Protein AF-A0A3M5G9B1-F1 (afdb_monomer_lite)

Sequence (79 aa):
MLVSDIANNRIMRWDEVTGQLSVYREHSNFSNGMCRDRQGRLLVCEGSSTTTEGRRVTRTEYNGRITVLADSFEGKPFN

Foldseek 3Di:
DWDFPLVQQFIWDQDPVVRDIDTPDHNNLSWDDWDADPVRWIWTFHPHPDPPDATFIWTQDPVRDIDTPDQDDPPHGDD

Radius of gyration: 13.23 Å; chains: 1; bounding box: 37×23×36 Å

InterPro domains:
  IPR011042 Six-bladed beta-propeller, TolB-like [G3DSA:2.120.10.30] (1-79)
  IPR051262 SMP-30/CGR1 Lactonase [PTHR47572] (1-79)

Organism: Pseudomonas savastanoi (NCBI:txid29438)

pLDDT: mean 93.76, std 7.3, range [61.16, 98.44]

Structure (mmCIF, N/CA/C/O backbone):
data_AF-A0A3M5G9B1-F1
#
_entry.id   AF-A0A3M5G9B1-F1
#
loop_
_atom_site.group_PDB
_atom_site.id
_atom_site.type_symbol
_atom_site.label_atom_id
_atom_site.label_alt_id
_atom_site.label_comp_id
_atom_site.label_asym_id
_atom_site.label_entity_id
_atom_site.label_seq_id
_atom_site.pdbx_PDB_ins_code
_atom_site.Cartn_x
_atom_site.Cartn_y
_atom_site.Cartn_z
_atom_site.occupancy
_atom_site.B_iso_or_equiv
_atom_site.auth_seq_id
_atom_site.auth_comp_id
_atom_site.auth_asym_id
_atom_site.auth_atom_id
_atom_site.pdbx_PDB_model_num
ATOM 1 N N . MET A 1 1 ? -13.908 3.673 4.054 1.00 95.19 1 MET A N 1
ATOM 2 C CA . MET A 1 1 ? -13.021 4.295 3.040 1.00 95.19 1 MET A CA 1
ATOM 3 C C . MET A 1 1 ? -11.563 3.909 3.290 1.00 95.19 1 MET A C 1
ATOM 5 O O . MET A 1 1 ? -11.220 3.676 4.442 1.00 95.19 1 MET A O 1
ATOM 9 N N . LEU A 1 2 ? -10.717 3.820 2.254 1.00 97.38 2 LEU A N 1
ATOM 10 C CA . LEU A 1 2 ? -9.260 3.682 2.419 1.00 97.38 2 LEU A CA 1
ATOM 11 C C . LEU A 1 2 ? -8.578 5.019 2.135 1.00 97.38 2 LEU A C 1
ATOM 13 O O . LEU A 1 2 ? -8.940 5.686 1.169 1.00 97.38 2 LEU A O 1
ATOM 17 N N . VAL A 1 3 ? -7.599 5.380 2.957 1.00 96.75 3 VAL A N 1
ATOM 18 C CA . VAL A 1 3 ? -6.810 6.609 2.818 1.00 96.75 3 VAL A CA 1
ATOM 19 C C . VAL A 1 3 ? -5.330 6.294 2.998 1.00 96.75 3 VAL A C 1
ATOM 21 O O . VAL A 1 3 ? -4.976 5.358 3.717 1.00 96.75 3 VAL A O 1
ATOM 24 N N . SER A 1 4 ? -4.470 7.042 2.312 1.00 96.19 4 SER A N 1
ATOM 25 C CA . SER A 1 4 ? -3.026 6.876 2.453 1.00 96.19 4 SER A CA 1
ATOM 26 C C . SER A 1 4 ? -2.476 7.774 3.559 1.00 96.19 4 SER A C 1
ATOM 28 O O . SER A 1 4 ? -2.799 8.959 3.616 1.00 96.19 4 SER A O 1
ATOM 30 N N . ASP A 1 5 ? -1.615 7.203 4.398 1.00 96.06 5 ASP A N 1
ATOM 31 C CA . ASP A 1 5 ? -0.781 7.900 5.371 1.00 96.06 5 ASP A CA 1
ATOM 32 C C . ASP A 1 5 ? 0.691 7.710 4.966 1.00 96.06 5 ASP A C 1
ATOM 34 O O . ASP A 1 5 ? 1.412 6.850 5.480 1.00 96.06 5 ASP A O 1
ATOM 38 N N . ILE A 1 6 ? 1.105 8.491 3.959 1.00 94.06 6 ILE A N 1
ATOM 39 C CA . ILE A 1 6 ? 2.409 8.378 3.285 1.00 94.06 6 ILE A CA 1
ATOM 40 C C . ILE A 1 6 ? 3.557 8.521 4.288 1.00 94.06 6 ILE A C 1
ATOM 42 O O . ILE A 1 6 ? 4.489 7.719 4.275 1.00 94.06 6 ILE A O 1
ATOM 46 N N . ALA A 1 7 ? 3.483 9.519 5.175 1.00 93.06 7 ALA A N 1
ATOM 47 C CA . ALA A 1 7 ? 4.546 9.825 6.131 1.00 93.06 7 ALA A CA 1
ATOM 48 C C . ALA A 1 7 ? 4.798 8.672 7.115 1.00 93.06 7 ALA A C 1
ATOM 50 O O . ALA A 1 7 ? 5.946 8.411 7.466 1.00 93.06 7 ALA A O 1
ATOM 51 N N . ASN A 1 8 ? 3.743 7.949 7.505 1.00 95.44 8 ASN A N 1
ATOM 52 C CA . ASN A 1 8 ? 3.842 6.783 8.385 1.00 95.44 8 ASN A CA 1
ATOM 53 C C . ASN A 1 8 ? 3.908 5.448 7.618 1.00 95.44 8 ASN A C 1
ATOM 55 O O . ASN A 1 8 ? 3.798 4.390 8.229 1.00 95.44 8 ASN A O 1
ATOM 59 N N . ASN A 1 9 ? 4.088 5.479 6.291 1.00 95.06 9 ASN A N 1
ATOM 60 C CA . ASN A 1 9 ? 4.228 4.305 5.426 1.00 95.06 9 ASN A CA 1
ATOM 61 C C . ASN A 1 9 ? 3.106 3.256 5.589 1.00 95.06 9 ASN A C 1
ATOM 63 O O . ASN A 1 9 ? 3.356 2.046 5.603 1.00 95.06 9 ASN A O 1
ATOM 67 N N . ARG A 1 10 ? 1.848 3.698 5.649 1.00 96.62 10 ARG A N 1
ATOM 68 C CA . ARG A 1 10 ? 0.704 2.795 5.840 1.00 96.62 10 ARG A CA 1
ATOM 69 C C . ARG A 1 10 ? -0.541 3.232 5.081 1.00 96.62 10 ARG A C 1
ATOM 71 O O . ARG A 1 10 ? -0.732 4.401 4.754 1.00 96.62 10 ARG A O 1
ATOM 78 N N . ILE A 1 11 ? -1.426 2.268 4.849 1.00 97.88 11 ILE A N 1
ATOM 79 C CA . ILE A 1 11 ? -2.792 2.517 4.388 1.00 97.88 11 ILE A CA 1
ATOM 80 C C . ILE A 1 11 ? -3.714 2.415 5.594 1.00 97.88 11 ILE A C 1
ATOM 82 O O . ILE A 1 11 ? -3.683 1.422 6.327 1.00 97.88 11 ILE A O 1
ATOM 86 N N . MET A 1 12 ? -4.575 3.411 5.756 1.00 98.19 12 MET A N 1
ATOM 87 C CA . MET A 1 12 ? -5.575 3.469 6.813 1.00 98.19 12 MET A CA 1
ATOM 88 C C . MET A 1 12 ? -6.959 3.137 6.260 1.00 98.19 12 MET A C 1
ATOM 90 O O . MET A 1 12 ? -7.281 3.402 5.099 1.00 98.19 12 MET A O 1
ATOM 94 N N . ARG A 1 13 ? -7.804 2.578 7.120 1.00 97.81 13 ARG A N 1
ATOM 95 C CA . ARG A 1 13 ? -9.228 2.375 6.890 1.00 97.81 13 ARG A CA 1
ATOM 96 C C . ARG A 1 13 ? -10.002 3.294 7.819 1.00 97.81 13 ARG A C 1
ATOM 98 O O . ARG A 1 13 ? -9.819 3.255 9.028 1.00 97.81 13 ARG A O 1
ATOM 105 N N . TRP A 1 14 ? -10.902 4.066 7.235 1.00 97.94 14 TRP A N 1
ATOM 106 C CA . TRP A 1 14 ? -11.961 4.743 7.963 1.00 97.94 14 TRP A CA 1
ATOM 107 C C . TRP A 1 14 ? -13.243 3.919 7.878 1.00 97.94 14 TRP A C 1
ATOM 109 O O . TRP A 1 14 ? -13.680 3.555 6.777 1.00 97.94 14 TRP A O 1
ATOM 119 N N . ASP A 1 15 ? -13.812 3.599 9.031 1.00 97.88 15 ASP A N 1
ATOM 120 C CA . ASP A 1 15 ? -15.108 2.955 9.165 1.00 97.88 15 ASP A CA 1
ATOM 121 C C . ASP A 1 15 ? -16.176 4.018 9.439 1.00 97.88 15 ASP A C 1
ATOM 123 O O . ASP A 1 15 ? -16.143 4.696 10.460 1.00 97.88 15 ASP A O 1
ATOM 127 N N . GLU A 1 16 ? -17.109 4.188 8.507 1.00 97.00 16 GLU A N 1
ATOM 128 C CA . GLU A 1 16 ? -18.125 5.243 8.581 1.00 97.00 16 GLU A CA 1
ATOM 129 C C . GLU A 1 16 ? -19.199 4.960 9.640 1.00 97.00 16 GLU A C 1
ATOM 131 O O . GLU A 1 16 ? -19.742 5.891 10.223 1.00 97.00 16 GLU A O 1
ATOM 136 N N . VAL A 1 17 ? -19.476 3.685 9.934 1.00 97.69 17 VAL A N 1
ATOM 137 C CA . VAL A 1 17 ? -20.513 3.294 10.903 1.00 97.69 17 VAL A CA 1
ATOM 138 C C . VAL A 1 17 ? -20.053 3.598 12.323 1.00 97.69 17 VAL A C 1
ATOM 140 O O . VAL A 1 17 ? -20.828 4.067 13.151 1.00 97.69 17 VAL A O 1
ATOM 143 N N . THR A 1 18 ? -18.783 3.322 12.609 1.00 97.69 18 THR A N 1
ATOM 144 C CA . THR A 1 18 ? -18.204 3.499 13.949 1.00 97.69 18 THR A CA 1
ATOM 145 C C . THR A 1 18 ? -17.414 4.799 14.102 1.00 97.69 18 THR A C 1
ATOM 147 O O . THR A 1 18 ? -17.049 5.166 15.216 1.00 97.69 18 THR A O 1
ATOM 150 N N . GLY A 1 19 ? -17.104 5.481 12.997 1.00 96.94 19 GLY A N 1
ATOM 151 C CA . GLY A 1 19 ? -16.223 6.648 12.958 1.00 96.94 19 GLY A CA 1
ATOM 152 C C . GLY A 1 19 ? -14.743 6.328 13.198 1.00 96.94 19 GLY A C 1
ATOM 153 O O . GLY A 1 19 ? -13.928 7.249 13.256 1.00 96.94 19 GLY A O 1
ATOM 154 N N . GLN A 1 20 ? -14.369 5.054 13.349 1.00 97.81 20 GLN A N 1
ATOM 155 C CA . GLN A 1 20 ? -13.016 4.664 13.736 1.00 97.81 20 GLN A CA 1
ATOM 156 C C . GLN A 1 20 ? -12.036 4.690 12.561 1.00 97.81 20 GLN A C 1
ATOM 158 O O . GLN A 1 20 ? -12.363 4.331 11.427 1.00 97.81 20 GLN A O 1
ATOM 163 N N . LEU A 1 21 ? -10.796 5.074 12.867 1.00 97.69 21 LEU A N 1
ATOM 164 C CA . LEU A 1 21 ? -9.655 4.930 11.975 1.00 97.69 21 LEU A CA 1
ATOM 165 C C . LEU A 1 21 ? -8.796 3.755 12.452 1.00 97.69 21 LEU A C 1
ATOM 167 O O . LEU A 1 21 ? -8.380 3.717 13.608 1.00 97.69 21 LEU A O 1
ATOM 171 N N . SER A 1 22 ? -8.502 2.814 11.564 1.00 98.06 22 SER A N 1
ATOM 172 C CA . SER A 1 22 ? -7.644 1.666 11.857 1.00 98.06 22 SER A CA 1
ATOM 173 C C . SER A 1 22 ? -6.615 1.463 10.752 1.00 98.06 22 SER A C 1
ATOM 175 O O . SER A 1 22 ? -6.797 1.913 9.620 1.00 98.06 22 SER A O 1
ATOM 177 N N . VAL A 1 23 ? -5.531 0.754 11.052 1.00 98.12 23 VAL A N 1
ATOM 178 C CA . VAL A 1 23 ? -4.561 0.370 10.023 1.00 98.12 23 VAL A CA 1
ATOM 179 C C . VAL A 1 23 ? -5.169 -0.717 9.135 1.00 98.12 23 VAL A C 1
ATOM 181 O O . VAL A 1 23 ? -5.748 -1.683 9.629 1.00 98.12 23 VAL A O 1
ATOM 184 N N . TYR A 1 24 ? -5.052 -0.549 7.817 1.00 96.69 24 TYR A N 1
ATOM 185 C CA . TYR A 1 24 ? -5.401 -1.571 6.828 1.00 96.69 24 TYR A CA 1
ATOM 186 C C . TYR A 1 24 ? -4.170 -2.354 6.360 1.00 96.69 24 TYR A C 1
ATOM 188 O O . TYR A 1 24 ? -4.239 -3.573 6.221 1.00 96.69 24 TYR A O 1
ATOM 196 N N . ARG A 1 25 ? -3.051 -1.661 6.105 1.00 95.75 25 ARG A N 1
ATOM 197 C CA . ARG A 1 25 ? -1.791 -2.271 5.655 1.00 95.75 25 ARG A CA 1
ATOM 198 C C . ARG A 1 25 ? -0.598 -1.457 6.147 1.00 95.75 25 ARG A C 1
ATOM 200 O O . ARG A 1 25 ? -0.458 -0.303 5.744 1.00 95.75 25 ARG A O 1
ATOM 207 N N . GLU A 1 26 ? 0.252 -2.075 6.959 1.00 95.94 26 GLU A N 1
ATOM 208 C CA . GLU A 1 26 ? 1.573 -1.540 7.313 1.00 95.94 26 GLU A CA 1
ATOM 209 C C . GLU A 1 26 ? 2.576 -1.741 6.174 1.00 95.94 26 GLU A C 1
ATOM 211 O O . GLU A 1 26 ? 2.353 -2.562 5.281 1.00 95.94 26 GLU A O 1
ATOM 216 N N . HIS A 1 27 ? 3.685 -1.000 6.215 1.00 93.56 27 HIS A N 1
ATOM 217 C CA . HIS A 1 27 ? 4.781 -1.101 5.243 1.00 93.56 27 HIS A CA 1
ATOM 218 C C . HIS A 1 27 ? 4.288 -1.013 3.791 1.00 93.56 27 HIS A C 1
ATOM 220 O O . HIS A 1 27 ? 4.643 -1.808 2.926 1.00 93.56 27 HIS A O 1
ATOM 226 N N . SER A 1 28 ? 3.435 -0.029 3.516 1.00 93.94 28 SER A N 1
ATOM 227 C CA . SER A 1 28 ? 2.720 0.127 2.240 1.00 93.94 28 SER A CA 1
ATOM 228 C C . SER A 1 28 ? 3.583 0.559 1.042 1.00 93.94 28 SER A C 1
ATOM 230 O O . SER A 1 28 ? 3.023 0.887 -0.006 1.00 93.94 28 SER A O 1
ATOM 232 N N . ASN A 1 29 ? 4.907 0.586 1.215 1.00 95.06 29 ASN A N 1
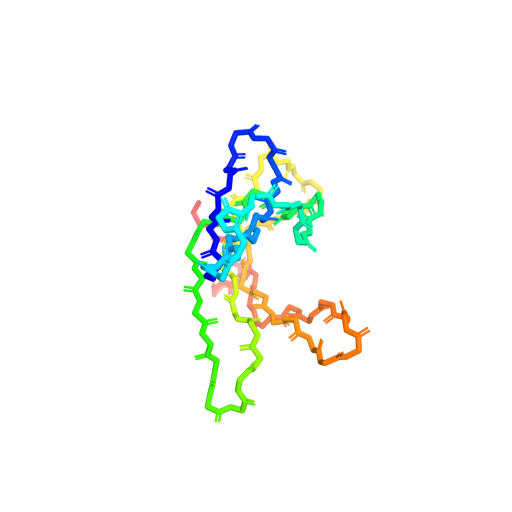ATOM 233 C CA . ASN A 1 29 ? 5.906 1.159 0.315 1.00 95.06 29 ASN A CA 1
ATOM 234 C C . ASN A 1 29 ? 5.568 2.598 -0.120 1.00 95.06 29 ASN A C 1
ATOM 236 O O . ASN A 1 29 ? 5.660 2.967 -1.294 1.00 95.06 29 ASN A O 1
ATOM 240 N N . PHE A 1 30 ? 5.158 3.413 0.857 1.00 94.56 30 PHE A N 1
ATOM 241 C CA . PHE A 1 30 ? 4.763 4.808 0.669 1.00 94.56 30 PHE A CA 1
ATOM 242 C C . PHE A 1 30 ? 3.671 4.913 -0.401 1.00 94.56 30 PHE A C 1
ATOM 244 O O . PHE A 1 30 ? 3.836 5.569 -1.431 1.00 94.56 30 PHE A O 1
ATOM 251 N N . SER A 1 31 ? 2.572 4.178 -0.191 1.00 95.19 31 SER A N 1
ATOM 252 C CA . SER A 1 31 ? 1.426 4.184 -1.101 1.00 95.19 31 SER A CA 1
ATOM 253 C C . SER A 1 31 ? 0.904 5.602 -1.297 1.00 95.19 31 SER A C 1
ATOM 255 O O . SER A 1 31 ? 0.715 6.304 -0.317 1.00 95.19 31 SER A O 1
ATOM 257 N N . ASN A 1 32 ? 0.599 6.015 -2.522 1.00 92.44 32 ASN A N 1
ATOM 258 C CA . ASN A 1 32 ? 0.110 7.359 -2.827 1.00 92.44 32 ASN A CA 1
ATOM 259 C C . ASN A 1 32 ? -1.325 7.291 -3.364 1.00 92.44 32 ASN A C 1
ATOM 261 O O . ASN A 1 32 ? -2.291 7.376 -2.607 1.00 92.44 32 ASN A O 1
ATOM 265 N N . GLY A 1 33 ? -1.464 7.107 -4.680 1.00 94.88 33 GLY A N 1
ATOM 266 C CA . GLY A 1 33 ? -2.752 6.943 -5.348 1.00 94.88 33 GLY A CA 1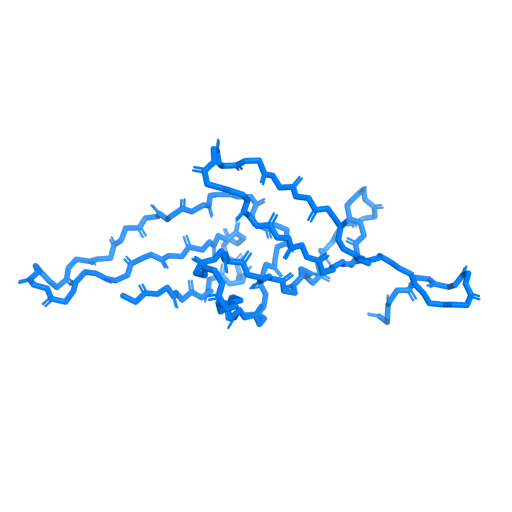
ATOM 267 C C . GLY A 1 33 ? -3.306 5.532 -5.172 1.00 94.88 33 GLY A C 1
ATOM 268 O O . GLY A 1 33 ? -2.564 4.555 -5.270 1.00 94.88 33 GLY A O 1
ATOM 269 N N . MET A 1 34 ? -4.615 5.424 -4.937 1.00 97.50 34 MET A N 1
ATOM 270 C CA . MET A 1 34 ? -5.311 4.146 -4.798 1.00 97.50 34 MET A CA 1
ATOM 271 C C . MET A 1 34 ? -6.636 4.156 -5.554 1.00 97.50 34 MET A C 1
ATOM 273 O O . MET A 1 34 ? -7.368 5.144 -5.523 1.00 97.50 34 MET A O 1
ATOM 277 N N . CYS A 1 35 ? -6.982 3.035 -6.179 1.00 97.69 35 CYS A N 1
ATOM 278 C CA . CYS A 1 35 ? -8.310 2.819 -6.747 1.00 97.69 35 CYS A CA 1
ATOM 279 C C . CYS A 1 35 ? -8.708 1.341 -6.671 1.00 97.69 35 CYS A C 1
ATOM 281 O O . CYS A 1 35 ? -7.925 0.487 -6.254 1.00 97.69 35 CYS A O 1
ATOM 283 N N . ARG A 1 36 ? -9.951 1.026 -7.038 1.00 97.44 36 ARG A N 1
ATOM 284 C CA . ARG A 1 36 ? -10.419 -0.357 -7.164 1.00 97.44 36 ARG A CA 1
ATOM 285 C C . ARG A 1 36 ? -10.546 -0.720 -8.635 1.00 97.44 36 ARG A C 1
ATOM 287 O O . ARG A 1 36 ? -11.050 0.077 -9.422 1.00 97.44 36 ARG A O 1
ATOM 294 N N . ASP A 1 37 ? -10.096 -1.916 -8.998 1.00 97.38 37 ASP A N 1
ATOM 295 C CA . ASP A 1 37 ? -10.357 -2.452 -10.332 1.00 97.38 37 ASP A CA 1
ATOM 296 C C . ASP A 1 37 ? -11.825 -2.901 -10.478 1.00 97.38 37 ASP A C 1
ATOM 298 O O . ASP A 1 37 ? -12.605 -2.876 -9.524 1.00 97.38 37 ASP A O 1
ATOM 302 N N . ARG A 1 38 ? -12.216 -3.350 -11.678 1.00 97.94 38 ARG A N 1
ATOM 303 C CA . ARG A 1 38 ? -13.595 -3.798 -11.965 1.00 97.94 38 ARG A CA 1
ATOM 304 C C . ARG A 1 38 ? -14.029 -5.042 -11.182 1.00 97.94 38 ARG A C 1
ATOM 306 O O . ARG A 1 38 ? -15.214 -5.347 -11.158 1.00 97.94 38 ARG A O 1
ATOM 313 N N . GLN A 1 39 ? -13.086 -5.767 -10.586 1.00 97.81 39 GLN A N 1
ATOM 314 C CA . GLN A 1 39 ? -13.354 -6.920 -9.727 1.00 97.81 39 GLN A CA 1
ATOM 315 C C . GLN A 1 39 ? -13.394 -6.495 -8.247 1.00 97.81 39 GLN A C 1
ATOM 317 O O . GLN A 1 39 ? -13.783 -7.265 -7.377 1.00 97.81 39 GLN A O 1
ATOM 322 N N . GLY A 1 40 ? -13.047 -5.248 -7.926 1.00 97.00 40 GLY A N 1
ATOM 323 C CA . GLY A 1 40 ? -13.012 -4.744 -6.560 1.00 97.00 40 GLY A CA 1
ATOM 324 C C . GLY A 1 40 ? -11.700 -5.037 -5.834 1.00 97.00 40 GLY A C 1
ATOM 325 O O . GLY A 1 40 ? -11.656 -4.918 -4.611 1.00 97.00 40 GLY A O 1
ATOM 326 N N . ARG A 1 41 ? -10.615 -5.386 -6.532 1.00 98.00 41 ARG A N 1
ATOM 327 C CA . ARG A 1 41 ? -9.269 -5.484 -5.939 1.00 98.00 41 ARG A CA 1
ATOM 328 C C . ARG A 1 41 ? -8.635 -4.105 -5.824 1.00 98.00 41 ARG A C 1
ATOM 330 O O . ARG A 1 41 ? -8.964 -3.207 -6.594 1.00 98.00 41 ARG A O 1
ATOM 337 N N . LEU A 1 42 ? -7.741 -3.925 -4.856 1.00 98.19 42 LEU A N 1
ATOM 338 C CA . LEU A 1 42 ? -7.083 -2.640 -4.609 1.00 98.19 42 LEU A CA 1
ATOM 339 C C . LEU A 1 42 ? -5.870 -2.479 -5.523 1.00 98.19 42 LEU A C 1
ATOM 341 O O . LEU A 1 42 ? -4.961 -3.300 -5.463 1.00 98.19 42 LEU A O 1
ATOM 345 N N . LEU A 1 43 ? -5.858 -1.421 -6.330 1.00 98.44 43 LEU A N 1
ATOM 346 C CA . LEU A 1 43 ? -4.698 -0.954 -7.080 1.00 98.44 43 LEU A CA 1
ATOM 347 C C . LEU A 1 43 ? -4.025 0.180 -6.311 1.00 98.44 43 LEU A C 1
ATOM 349 O O . LEU A 1 43 ? -4.717 1.055 -5.783 1.00 98.44 43 LEU A O 1
ATOM 353 N N . VAL A 1 44 ? -2.697 0.164 -6.252 1.00 97.81 44 VAL A N 1
ATOM 354 C CA . VAL A 1 44 ? -1.906 1.129 -5.481 1.00 97.81 44 VAL A CA 1
ATOM 355 C C . VAL A 1 44 ? -0.706 1.592 -6.298 1.00 97.81 44 VAL A C 1
ATOM 357 O O . VAL A 1 44 ? 0.046 0.768 -6.812 1.00 97.81 44 VAL A O 1
ATOM 360 N N . CYS A 1 45 ? -0.502 2.904 -6.386 1.00 96.12 45 CYS A N 1
ATOM 361 C CA . CYS A 1 45 ? 0.774 3.483 -6.798 1.00 96.12 45 CYS A CA 1
ATOM 362 C C . CYS A 1 45 ? 1.671 3.601 -5.564 1.00 96.12 45 CYS A C 1
ATOM 364 O O . CYS A 1 45 ? 1.317 4.299 -4.615 1.00 96.12 45 CYS A O 1
ATOM 366 N N . GLU A 1 46 ? 2.818 2.939 -5.574 1.00 95.31 46 GLU A N 1
ATOM 367 C CA . GLU A 1 46 ? 3.778 2.912 -4.472 1.00 95.31 46 GLU A CA 1
ATOM 368 C C . GLU A 1 46 ? 4.957 3.826 -4.809 1.00 95.31 46 GLU A C 1
ATOM 370 O O . GLU A 1 46 ? 5.596 3.681 -5.856 1.00 95.31 46 GLU A O 1
ATOM 375 N N . GLY A 1 47 ? 5.183 4.822 -3.950 1.00 90.38 47 GLY A N 1
ATOM 376 C CA . GLY A 1 47 ? 6.102 5.927 -4.206 1.00 90.38 47 GLY A CA 1
ATOM 377 C C . GLY A 1 47 ? 7.559 5.632 -3.877 1.00 90.38 47 GLY A C 1
ATOM 378 O O . GLY A 1 47 ? 8.411 6.314 -4.437 1.00 90.38 47 GLY A O 1
ATOM 379 N N . SER A 1 48 ? 7.819 4.627 -3.030 1.00 78.81 48 SER A N 1
ATOM 380 C CA . SER A 1 48 ? 9.139 4.208 -2.547 1.00 78.81 48 SER A CA 1
ATOM 381 C C . SER A 1 48 ? 10.049 5.325 -2.006 1.00 78.81 48 SER A C 1
ATOM 383 O O . SER A 1 48 ? 10.429 6.258 -2.708 1.00 78.81 48 SER A O 1
ATOM 385 N N . SER A 1 49 ? 10.495 5.203 -0.755 1.00 72.69 49 SER A N 1
ATOM 386 C CA . SER A 1 49 ? 11.581 6.048 -0.222 1.00 72.69 49 SER A CA 1
ATOM 387 C C . SER A 1 49 ? 12.932 5.329 -0.158 1.00 72.69 49 SER A C 1
ATOM 389 O O . SER A 1 49 ? 13.917 5.910 0.293 1.00 72.69 49 SER A O 1
ATOM 391 N N . THR A 1 50 ? 12.994 4.065 -0.593 1.00 65.88 50 THR A N 1
ATOM 392 C CA . THR A 1 50 ? 14.176 3.205 -0.438 1.00 65.88 50 THR A CA 1
ATOM 393 C C . THR A 1 50 ? 14.570 2.579 -1.769 1.00 65.88 50 THR A C 1
ATOM 395 O O . THR A 1 50 ? 13.727 2.290 -2.608 1.00 65.88 50 THR A O 1
ATOM 398 N N . THR A 1 51 ? 15.856 2.310 -1.970 1.00 61.16 51 THR A N 1
ATOM 399 C CA . THR A 1 51 ? 16.332 1.634 -3.188 1.00 61.16 51 THR A CA 1
ATOM 400 C C . THR A 1 51 ? 15.936 0.155 -3.251 1.00 61.16 51 THR A C 1
ATOM 402 O O . THR A 1 51 ? 16.018 -0.444 -4.320 1.00 61.16 51 THR A O 1
ATOM 405 N N . THR A 1 52 ? 15.505 -0.433 -2.130 1.00 72.69 52 THR A N 1
ATOM 406 C CA . THR A 1 52 ? 15.197 -1.866 -2.015 1.00 72.69 52 THR A CA 1
ATOM 407 C C . THR A 1 52 ? 13.879 -2.239 -2.686 1.00 72.69 52 THR A C 1
ATOM 409 O O . THR A 1 52 ? 13.811 -3.231 -3.404 1.00 72.69 52 T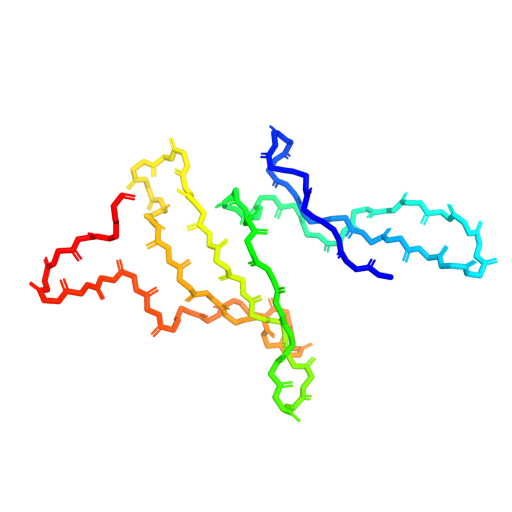HR A O 1
ATOM 412 N N . GLU A 1 53 ? 12.831 -1.441 -2.482 1.00 78.50 53 GLU A N 1
ATOM 413 C CA . GLU A 1 53 ? 11.537 -1.640 -3.133 1.00 78.50 53 GLU A CA 1
ATOM 414 C C . GLU A 1 53 ? 11.239 -0.427 -3.999 1.00 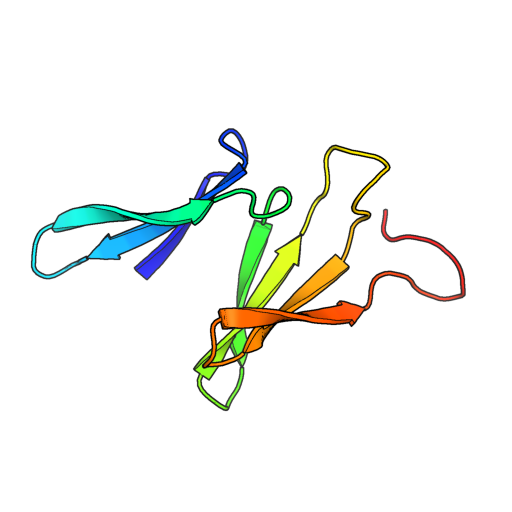78.50 53 GLU A C 1
ATOM 416 O O . GLU A 1 53 ? 10.711 0.556 -3.503 1.00 78.50 53 GLU A O 1
ATOM 421 N N . GLY A 1 54 ? 11.607 -0.471 -5.281 1.00 87.94 54 GLY A N 1
ATOM 422 C CA . GLY A 1 54 ? 11.412 0.642 -6.212 1.00 87.94 54 GLY A CA 1
ATOM 423 C C . GLY A 1 54 ? 9.947 1.053 -6.404 1.00 87.94 54 GLY A C 1
ATOM 424 O O . GLY A 1 54 ? 9.007 0.390 -5.955 1.00 87.94 54 GLY A O 1
ATOM 425 N N . ARG A 1 55 ? 9.754 2.176 -7.096 1.00 93.31 55 ARG A N 1
ATOM 426 C CA . ARG A 1 55 ? 8.430 2.686 -7.471 1.00 93.31 55 ARG A CA 1
ATOM 427 C C . ARG A 1 55 ? 7.701 1.694 -8.355 1.00 93.31 55 ARG A C 1
ATOM 429 O O . ARG A 1 55 ? 8.270 1.183 -9.314 1.00 93.31 55 ARG A O 1
ATOM 436 N N . ARG A 1 56 ? 6.432 1.444 -8.046 1.00 94.88 56 ARG A N 1
ATOM 437 C CA . ARG A 1 56 ? 5.649 0.414 -8.730 1.00 94.88 56 ARG A CA 1
ATOM 438 C C . ARG A 1 56 ? 4.154 0.651 -8.615 1.00 94.88 56 ARG A C 1
ATOM 440 O O . ARG A 1 56 ? 3.676 1.326 -7.709 1.00 94.88 56 ARG A O 1
ATOM 447 N N . VAL A 1 57 ? 3.411 0.053 -9.532 1.00 96.81 57 VAL A N 1
ATOM 448 C CA . VAL A 1 57 ? 1.961 -0.088 -9.451 1.00 96.81 57 VAL A CA 1
ATOM 449 C C . VAL A 1 57 ? 1.666 -1.520 -9.035 1.00 96.81 57 VAL A C 1
ATOM 451 O O . VAL A 1 57 ? 2.101 -2.465 -9.698 1.00 96.81 57 VAL A O 1
ATOM 454 N N . THR A 1 58 ? 0.936 -1.695 -7.939 1.00 97.56 58 THR A N 1
ATOM 455 C CA . THR A 1 58 ? 0.615 -3.012 -7.384 1.00 97.56 58 THR A CA 1
ATOM 456 C C . THR A 1 58 ? -0.882 -3.257 -7.329 1.00 97.56 58 THR A C 1
ATOM 458 O O . THR A 1 58 ? -1.699 -2.336 -7.385 1.00 97.56 58 THR A O 1
ATOM 461 N N . ARG A 1 59 ? -1.244 -4.535 -7.218 1.00 98.38 59 ARG A N 1
ATOM 462 C CA . ARG A 1 59 ? -2.598 -4.998 -6.941 1.00 98.38 59 ARG A CA 1
ATOM 463 C C . ARG A 1 59 ? -2.603 -5.909 -5.725 1.00 98.38 59 ARG A C 1
ATOM 465 O O . ARG A 1 59 ? -1.889 -6.910 -5.706 1.00 98.38 59 ARG A O 1
ATOM 472 N N . THR A 1 60 ? -3.448 -5.600 -4.749 1.00 97.81 60 THR A N 1
ATOM 473 C CA . THR A 1 60 ? -3.747 -6.496 -3.628 1.00 97.81 60 THR A CA 1
ATOM 474 C C . THR A 1 60 ? -4.806 -7.500 -4.070 1.00 97.81 60 THR A C 1
ATOM 476 O O . THR A 1 60 ? -5.952 -7.129 -4.339 1.00 97.81 60 THR A O 1
ATOM 479 N N . GLU A 1 61 ? -4.424 -8.770 -4.161 1.00 97.62 61 GLU A N 1
ATOM 480 C CA . GLU A 1 61 ? -5.342 -9.876 -4.433 1.00 97.62 61 GLU A CA 1
ATOM 481 C C . GLU A 1 61 ? -6.227 -10.165 -3.206 1.00 97.62 61 GLU A C 1
ATOM 483 O O . GLU A 1 61 ? -5.916 -9.757 -2.087 1.00 97.62 61 GLU A O 1
ATOM 488 N N . TYR A 1 62 ? -7.335 -10.891 -3.382 1.00 96.06 62 TYR A N 1
ATOM 489 C CA . TYR A 1 62 ? -8.281 -11.154 -2.282 1.00 96.06 62 TYR A CA 1
ATOM 490 C C . TYR A 1 62 ? -7.679 -11.921 -1.102 1.00 96.06 62 TYR A C 1
ATOM 492 O O . TYR A 1 62 ? -8.137 -11.768 0.025 1.00 96.06 62 TYR A O 1
ATOM 500 N N . ASN A 1 63 ? -6.644 -12.724 -1.351 1.00 95.38 63 ASN A N 1
ATOM 501 C CA . ASN A 1 63 ? -5.896 -13.432 -0.312 1.00 95.38 63 ASN A CA 1
ATOM 502 C C . ASN A 1 63 ? -4.834 -12.553 0.377 1.00 95.38 63 ASN A C 1
ATOM 504 O O . ASN A 1 63 ? -4.020 -13.065 1.137 1.00 95.38 63 ASN A O 1
ATOM 508 N N . GLY A 1 64 ? -4.798 -11.252 0.077 1.00 94.06 64 GLY A N 1
ATOM 509 C CA . GLY A 1 64 ? -3.844 -10.297 0.632 1.00 94.06 64 GLY A CA 1
ATOM 510 C C . GLY A 1 64 ? -2.497 -10.244 -0.092 1.00 94.06 64 GLY A C 1
ATOM 511 O O . GLY A 1 64 ? -1.701 -9.355 0.205 1.00 94.06 64 GLY A O 1
ATOM 512 N N . ARG A 1 65 ? -2.225 -11.133 -1.060 1.00 96.25 65 ARG A N 1
ATOM 513 C CA . ARG A 1 65 ? -0.962 -11.107 -1.813 1.00 96.25 65 ARG A CA 1
ATOM 514 C C . ARG A 1 65 ? -0.849 -9.824 -2.631 1.00 96.25 65 ARG A C 1
ATOM 516 O O . ARG A 1 65 ? -1.793 -9.436 -3.318 1.00 96.25 65 ARG A O 1
ATOM 523 N N . ILE A 1 66 ? 0.335 -9.221 -2.620 1.00 96.06 66 ILE A N 1
ATOM 524 C CA . ILE A 1 66 ? 0.666 -8.081 -3.475 1.00 96.06 66 ILE A CA 1
ATOM 525 C C . ILE A 1 66 ? 1.264 -8.592 -4.785 1.00 96.06 66 ILE A C 1
ATOM 527 O O . ILE A 1 66 ? 2.247 -9.329 -4.781 1.00 96.06 66 ILE A O 1
ATOM 531 N N . THR A 1 67 ? 0.658 -8.209 -5.904 1.00 97.50 67 THR A N 1
ATOM 532 C CA . THR A 1 67 ? 1.157 -8.501 -7.253 1.00 97.50 67 THR A CA 1
ATOM 533 C C . THR A 1 67 ? 1.645 -7.204 -7.887 1.00 97.50 67 THR A C 1
ATOM 535 O O . THR A 1 67 ? 0.897 -6.227 -7.930 1.00 97.50 67 THR A O 1
ATOM 538 N N . VAL A 1 68 ? 2.876 -7.184 -8.399 1.00 96.88 68 VAL A N 1
ATOM 539 C CA . VAL A 1 68 ? 3.400 -6.047 -9.169 1.00 96.88 68 VAL A CA 1
ATOM 540 C C . VAL A 1 68 ? 2.792 -6.080 -10.567 1.00 96.88 68 VAL A C 1
ATOM 542 O O . VAL A 1 68 ? 2.844 -7.104 -11.244 1.00 96.88 68 VAL A O 1
ATOM 545 N N . LEU A 1 69 ? 2.174 -4.974 -10.977 1.00 97.44 69 LEU A N 1
ATOM 546 C CA . LEU A 1 69 ? 1.620 -4.810 -12.321 1.00 97.44 69 LEU A CA 1
ATOM 547 C C . LEU A 1 69 ? 2.599 -4.100 -13.253 1.00 97.44 69 LEU A C 1
ATOM 549 O O . LEU A 1 69 ? 2.635 -4.411 -14.438 1.00 97.44 69 LEU A O 1
ATOM 553 N N . ALA A 1 70 ? 3.368 -3.152 -12.717 1.00 96.12 70 ALA A N 1
ATOM 554 C CA . ALA A 1 70 ? 4.439 -2.464 -13.426 1.00 96.12 70 ALA A CA 1
ATOM 555 C C . ALA A 1 70 ? 5.413 -1.827 -12.423 1.00 96.12 70 ALA A C 1
ATOM 557 O O . ALA A 1 70 ? 4.976 -1.318 -11.392 1.00 96.12 70 ALA A O 1
ATOM 558 N N . ASP A 1 71 ? 6.705 -1.820 -12.732 1.00 94.38 71 ASP A N 1
ATOM 559 C CA . ASP A 1 71 ? 7.784 -1.210 -11.930 1.00 94.38 71 ASP A CA 1
ATOM 560 C C . ASP A 1 71 ? 8.793 -0.408 -12.776 1.00 94.38 71 ASP A C 1
ATOM 562 O O . ASP A 1 71 ? 9.695 0.252 -12.256 1.00 94.38 71 ASP A O 1
ATOM 566 N N . SER A 1 72 ? 8.639 -0.458 -14.097 1.00 93.50 72 SE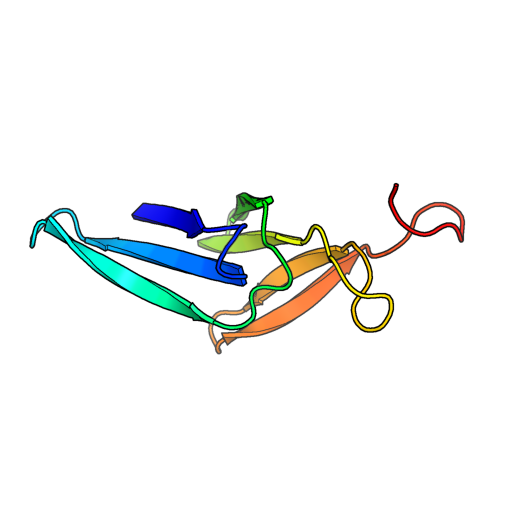R A N 1
ATOM 567 C CA . SER A 1 72 ? 9.541 0.145 -15.064 1.00 93.50 72 SER A CA 1
ATOM 568 C C . SER A 1 72 ? 8.811 0.440 -16.373 1.00 93.50 72 SER A C 1
ATOM 570 O O . SER A 1 72 ? 7.743 -0.106 -16.665 1.00 93.50 72 SER A O 1
ATOM 572 N N . PHE A 1 73 ? 9.392 1.332 -17.171 1.00 94.31 73 PHE A N 1
ATOM 573 C CA . PHE A 1 73 ? 8.937 1.665 -18.515 1.00 94.31 73 PHE A CA 1
ATOM 574 C C . PHE A 1 73 ? 10.157 1.865 -19.416 1.00 94.31 73 PHE A C 1
ATOM 576 O O . PHE A 1 73 ? 11.090 2.571 -19.042 1.00 94.31 73 PHE A O 1
ATOM 583 N N . GLU A 1 74 ? 10.183 1.198 -20.575 1.00 95.75 74 GLU A N 1
ATOM 584 C CA . GLU A 1 74 ? 11.323 1.224 -21.514 1.00 95.75 74 GLU A CA 1
ATOM 585 C C . GLU A 1 74 ? 12.681 0.910 -20.850 1.00 95.75 74 GLU A C 1
ATOM 587 O O . GLU A 1 74 ? 13.712 1.508 -21.155 1.00 95.75 74 GLU A O 1
ATOM 592 N N . GLY A 1 75 ? 12.683 -0.022 -19.891 1.00 92.69 75 GLY A N 1
ATOM 593 C CA . GLY A 1 75 ? 13.885 -0.422 -19.153 1.00 92.69 75 GLY A CA 1
ATOM 594 C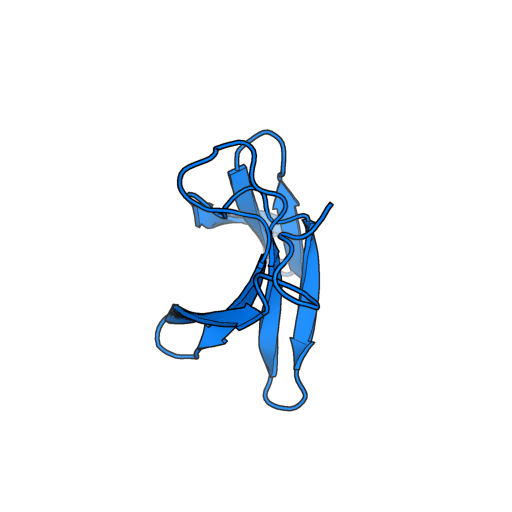 C . GLY A 1 75 ? 14.374 0.593 -18.114 1.00 92.69 75 GLY A C 1
ATOM 595 O O . GLY A 1 75 ? 15.418 0.374 -17.504 1.00 92.69 75 GLY A O 1
ATOM 596 N N . LYS A 1 76 ? 13.638 1.687 -17.884 1.00 91.88 76 LYS A N 1
ATOM 597 C CA . LYS A 1 76 ? 13.937 2.683 -16.848 1.00 91.88 76 LYS A CA 1
ATOM 598 C C . LYS A 1 76 ? 12.981 2.539 -15.660 1.00 91.88 76 LYS A C 1
ATOM 600 O O . LYS A 1 76 ? 11.807 2.224 -15.868 1.00 91.88 76 LYS A O 1
ATOM 605 N N . PRO A 1 77 ? 13.447 2.789 -14.425 1.00 89.25 77 PRO A N 1
ATOM 606 C CA . PRO A 1 77 ? 12.563 2.856 -13.267 1.00 89.25 77 PRO A CA 1
ATOM 607 C C . PRO A 1 77 ? 11.607 4.048 -13.388 1.00 89.25 77 PRO A C 1
ATOM 609 O O . PRO A 1 77 ? 11.888 5.019 -14.095 1.00 89.25 77 PRO A O 1
ATOM 612 N N . PHE A 1 78 ? 10.488 3.999 -12.669 1.00 87.19 78 PHE A N 1
ATOM 613 C CA . PHE A 1 78 ? 9.611 5.164 -12.551 1.00 87.19 78 PHE A CA 1
ATOM 614 C C . PHE A 1 78 ? 10.306 6.332 -11.813 1.00 87.19 78 PHE A C 1
ATOM 616 O O . PHE A 1 78 ? 11.120 6.104 -10.912 1.00 87.19 78 PHE A O 1
ATOM 623 N N . ASN A 1 79 ? 9.962 7.564 -12.220 1.00 76.56 79 ASN A N 1
ATOM 624 C CA . ASN A 1 79 ? 10.554 8.855 -11.804 1.00 76.56 79 ASN A CA 1
ATOM 625 C C . ASN A 1 79 ? 10.810 8.995 -10.314 1.00 76.56 79 ASN A C 1
ATOM 627 O O . ASN A 1 79 ? 9.852 8.751 -9.553 1.00 76.56 79 ASN A O 1
#

Secondary structure (DSSP, 8-state):
-EEEETTTTEEEEE-TTT--EEEEESS-SSEEEEEE-TTSPEEEEE--SSSSS-SEEEEE-TTS-EEEEESEETTEE--